Protein AF-A0A4Q1ETW7-F1 (afdb_monomer_lite)

pLDDT: mean 94.28, std 4.7, range [66.56, 98.44]

Foldseek 3Di:
DADPVQVVLVVLLVVLQVVQLVVCCPDPRVVDDGLDDAADLQAQDRVDFPDKDFPDWDDDDFKIKTKMWGWHVVDVVIDIDIKIFIWGQDPVGIHTYWIQYGPSHPDRISSRVSVVSSVVSD

Sequence (122 aa):
MFSQDFKKVLDEAIHASKADIEKVKKSDHPDEKPLIFEGAIFSSLYEGFTSYTIKSVKVQDNTAEALVAFEYNMAEPKVTWMDTVHLTNTEKGWRVDNVTFDTIGNSNDLRSRLTEFVQNTK

Structure (mmCIF, N/CA/C/O backbone):
data_AF-A0A4Q1ETW7-F1
#
_entry.id   AF-A0A4Q1ETW7-F1
#
loop_
_atom_site.group_PDB
_atom_site.id
_atom_site.type_symbol
_atom_site.label_atom_id
_atom_site.label_alt_id
_atom_site.label_comp_id
_atom_site.label_asym_id
_atom_site.label_entity_id
_atom_site.label_seq_id
_atom_site.pdbx_PDB_ins_code
_atom_site.Cartn_x
_atom_site.Cartn_y
_atom_site.Cartn_z
_atom_site.occupancy
_atom_site.B_iso_or_equiv
_atom_site.auth_seq_id
_atom_site.auth_comp_id
_atom_site.auth_asym_id
_atom_site.auth_atom_id
_atom_site.pdbx_PDB_model_num
ATOM 1 N N . MET A 1 1 ? -6.630 -12.751 -0.493 1.00 87.81 1 MET A N 1
ATOM 2 C CA . MET A 1 1 ? -6.091 -11.594 0.248 1.00 87.81 1 MET A CA 1
ATOM 3 C C . MET A 1 1 ? -6.647 -10.281 -0.291 1.00 87.81 1 MET A C 1
ATOM 5 O O . MET A 1 1 ? -7.230 -9.548 0.491 1.00 87.81 1 MET A O 1
ATOM 9 N N . PHE A 1 2 ? -6.557 -10.020 -1.598 1.00 95.81 2 PHE A N 1
ATOM 10 C CA . PHE A 1 2 ? -7.064 -8.794 -2.234 1.00 95.81 2 PHE A CA 1
ATOM 11 C C . PHE A 1 2 ? -8.480 -8.924 -2.805 1.00 95.81 2 PHE A C 1
ATOM 13 O O . PHE A 1 2 ? -8.919 -10.047 -3.083 1.00 95.81 2 PHE A O 1
ATOM 20 N N . SER A 1 3 ? -9.181 -7.796 -2.963 1.00 95.56 3 SER A N 1
ATOM 21 C CA . SER A 1 3 ? -10.430 -7.722 -3.729 1.00 95.56 3 SER A CA 1
ATOM 22 C C . SER A 1 3 ? -10.151 -8.066 -5.195 1.00 95.56 3 SER A C 1
ATOM 24 O O . SER A 1 3 ? -9.005 -8.004 -5.646 1.0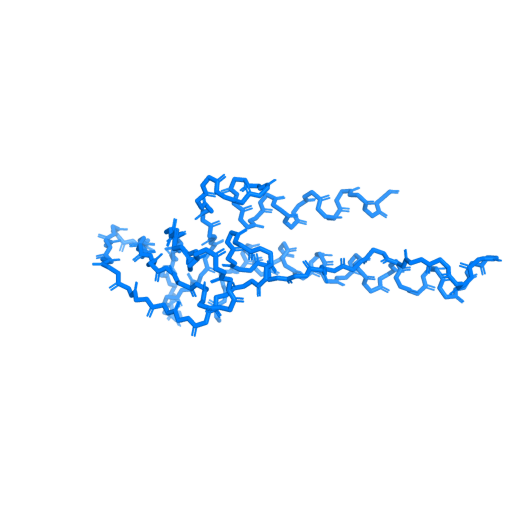0 95.56 3 SER A O 1
ATOM 26 N N . GLN A 1 4 ? -11.172 -8.484 -5.945 1.00 94.81 4 GLN A N 1
ATOM 27 C CA . GLN A 1 4 ? -10.974 -8.870 -7.344 1.00 94.81 4 GLN A CA 1
ATOM 28 C C . GLN A 1 4 ? -10.491 -7.688 -8.191 1.00 94.81 4 GLN A C 1
ATOM 30 O O . GLN A 1 4 ? -9.555 -7.842 -8.977 1.00 94.81 4 GLN A O 1
ATOM 35 N N . ASP A 1 5 ? -11.075 -6.513 -7.974 1.00 92.50 5 ASP A N 1
ATOM 36 C CA . ASP A 1 5 ? -10.719 -5.300 -8.705 1.00 92.50 5 ASP A CA 1
ATOM 37 C C . ASP A 1 5 ? -9.310 -4.829 -8.356 1.00 92.50 5 ASP A C 1
ATOM 39 O O . ASP A 1 5 ? -8.515 -4.545 -9.251 1.00 92.50 5 ASP A O 1
ATOM 43 N N . PHE A 1 6 ? -8.956 -4.821 -7.067 1.00 95.44 6 PHE A N 1
ATOM 44 C CA . PHE A 1 6 ? -7.608 -4.450 -6.653 1.00 95.44 6 PHE A CA 1
ATOM 45 C C . PHE A 1 6 ? -6.563 -5.450 -7.156 1.00 95.44 6 PHE A C 1
ATOM 47 O O . PHE A 1 6 ? -5.504 -5.059 -7.646 1.00 95.44 6 PHE A O 1
ATOM 54 N N . LYS A 1 7 ? -6.881 -6.752 -7.118 1.00 95.94 7 LYS A N 1
ATOM 55 C CA . LYS A 1 7 ? -6.014 -7.796 -7.672 1.00 95.94 7 LYS A CA 1
ATOM 56 C C . LYS A 1 7 ? -5.756 -7.576 -9.162 1.00 95.94 7 LYS A C 1
ATOM 58 O O . LYS A 1 7 ? -4.624 -7.752 -9.591 1.00 95.94 7 LYS A O 1
ATOM 63 N N . LYS A 1 8 ? -6.772 -7.187 -9.937 1.00 96.25 8 LYS A N 1
ATOM 64 C CA . LYS A 1 8 ? -6.616 -6.924 -11.372 1.00 96.25 8 LYS A CA 1
ATOM 65 C C . LYS A 1 8 ? -5.600 -5.806 -11.630 1.00 96.25 8 LYS A C 1
ATOM 67 O O . LYS A 1 8 ? -4.690 -6.009 -12.424 1.00 96.25 8 LYS A O 1
ATOM 72 N N . VAL A 1 9 ? -5.709 -4.681 -10.920 1.00 95.88 9 VAL A N 1
ATOM 73 C CA . VAL A 1 9 ? -4.763 -3.555 -11.049 1.00 95.88 9 VAL A CA 1
ATOM 74 C C . VAL A 1 9 ? -3.346 -3.972 -10.641 1.00 95.88 9 VAL A C 1
ATOM 76 O O . VAL A 1 9 ? -2.379 -3.655 -11.330 1.00 95.88 9 VAL A O 1
ATOM 79 N N . LEU A 1 10 ? -3.211 -4.736 -9.553 1.00 95.94 10 LEU A N 1
ATOM 80 C CA . LEU A 1 10 ? -1.918 -5.260 -9.112 1.00 95.94 10 LEU A CA 1
ATOM 81 C C . LEU A 1 10 ? -1.295 -6.213 -10.145 1.00 95.94 10 LEU A C 1
ATOM 83 O O . LEU A 1 10 ? -0.109 -6.101 -10.446 1.00 95.94 10 LEU A O 1
ATOM 87 N N . ASP A 1 11 ? -2.085 -7.134 -10.701 1.00 96.81 11 ASP A N 1
ATOM 88 C CA . ASP A 1 11 ? -1.624 -8.073 -11.727 1.00 96.81 11 ASP A CA 1
ATOM 89 C C . ASP A 1 11 ? -1.198 -7.332 -13.005 1.00 96.81 11 ASP A C 1
ATOM 91 O O . ASP A 1 11 ? -0.167 -7.664 -13.586 1.00 96.81 11 ASP A O 1
ATOM 95 N N . GLU A 1 12 ? -1.953 -6.314 -13.433 1.00 96.38 12 GLU A N 1
ATOM 96 C CA . GLU A 1 12 ? -1.600 -5.462 -14.576 1.00 96.38 12 GLU A CA 1
ATOM 97 C C . GLU A 1 12 ? -0.257 -4.762 -14.357 1.00 96.38 12 GLU A C 1
ATOM 99 O O . GLU A 1 12 ? 0.604 -4.802 -15.234 1.00 96.38 12 GLU A O 1
ATOM 104 N N . ALA A 1 13 ? -0.037 -4.200 -13.170 1.00 96.19 13 ALA A N 1
ATOM 105 C CA . ALA A 1 13 ? 1.205 -3.522 -12.826 1.00 96.19 13 ALA A CA 1
ATOM 106 C C . ALA A 1 13 ? 2.400 -4.500 -12.753 1.00 96.19 13 ALA A C 1
ATOM 108 O O . ALA A 1 13 ? 3.484 -4.207 -13.260 1.00 96.19 13 ALA A O 1
ATOM 109 N N . ILE A 1 14 ? 2.196 -5.716 -12.231 1.00 95.75 14 ILE A N 1
ATOM 110 C CA . ILE A 1 14 ? 3.203 -6.792 -12.265 1.00 95.75 14 ILE A CA 1
ATOM 111 C C . ILE A 1 14 ? 3.520 -7.216 -13.705 1.00 95.75 14 ILE A C 1
ATOM 113 O O . ILE A 1 14 ? 4.687 -7.420 -14.045 1.00 95.75 14 ILE A O 1
ATOM 117 N N . HIS A 1 15 ? 2.504 -7.388 -14.553 1.00 96.62 15 HIS A N 1
ATOM 118 C CA . HIS A 1 15 ? 2.705 -7.760 -15.953 1.00 96.62 15 HIS A CA 1
ATOM 119 C C . HIS A 1 15 ? 3.432 -6.666 -16.731 1.00 96.62 15 HIS A C 1
ATOM 121 O O . HIS A 1 15 ? 4.344 -6.987 -17.489 1.00 96.62 15 HIS A O 1
ATOM 127 N N . ALA A 1 16 ? 3.082 -5.401 -16.502 1.00 95.94 16 ALA A N 1
ATOM 128 C CA . ALA A 1 16 ? 3.736 -4.250 -17.106 1.00 95.94 16 ALA A CA 1
ATOM 129 C C . ALA A 1 16 ? 5.233 -4.207 -16.753 1.00 95.94 16 ALA A C 1
ATOM 131 O O . ALA A 1 16 ? 6.071 -4.148 -17.649 1.00 95.94 16 ALA A O 1
ATOM 132 N N . SER A 1 17 ? 5.579 -4.379 -15.471 1.00 96.00 17 SER A N 1
ATOM 133 C CA . SER A 1 17 ? 6.981 -4.452 -15.038 1.00 96.00 17 SER A CA 1
ATOM 134 C C . SER A 1 17 ? 7.732 -5.625 -15.681 1.00 96.00 17 SER A C 1
ATOM 136 O O . SER A 1 17 ? 8.831 -5.458 -16.202 1.00 96.00 17 SER A O 1
ATOM 138 N N . LYS A 1 18 ? 7.130 -6.823 -15.719 1.00 95.69 18 LYS A N 1
ATOM 139 C CA . LYS A 1 18 ? 7.743 -7.995 -16.370 1.00 95.69 18 LYS A CA 1
ATOM 140 C C . LYS A 1 18 ? 7.968 -7.783 -17.866 1.00 95.69 18 LYS A C 1
ATOM 142 O O . LYS A 1 18 ? 8.998 -8.204 -18.385 1.00 95.69 18 LYS A O 1
ATOM 147 N N . ALA A 1 19 ? 7.010 -7.166 -18.554 1.00 95.00 19 ALA A N 1
ATOM 148 C CA . ALA A 1 19 ? 7.127 -6.869 -19.974 1.00 95.00 19 ALA A CA 1
ATOM 149 C C . ALA A 1 19 ? 8.253 -5.864 -20.238 1.00 95.00 19 ALA A C 1
ATOM 151 O O . ALA A 1 19 ? 9.038 -6.077 -21.160 1.00 95.00 19 ALA A O 1
ATOM 152 N N . ASP A 1 20 ? 8.375 -4.825 -19.409 1.00 94.00 20 ASP A N 1
ATOM 153 C CA . ASP A 1 20 ? 9.431 -3.823 -19.557 1.00 94.00 20 ASP A CA 1
ATOM 154 C C . ASP A 1 20 ? 10.825 -4.397 -19.255 1.00 94.00 20 ASP A C 1
ATOM 156 O O . ASP A 1 20 ? 11.754 -4.193 -20.033 1.00 94.00 20 ASP A O 1
ATOM 160 N N . ILE A 1 21 ? 10.957 -5.250 -18.231 1.00 94.38 21 ILE A N 1
ATOM 161 C CA . ILE A 1 21 ? 12.191 -6.016 -17.977 1.00 94.38 21 ILE A CA 1
ATOM 162 C C . ILE A 1 21 ? 12.610 -6.819 -19.217 1.00 94.38 21 ILE A C 1
ATOM 164 O O . ILE A 1 21 ? 13.778 -6.806 -19.604 1.00 94.38 21 ILE A O 1
ATOM 168 N N . GLU A 1 22 ? 11.679 -7.538 -19.846 1.00 95.69 22 GLU A N 1
ATOM 169 C CA . GLU A 1 22 ? 11.985 -8.333 -21.040 1.00 95.69 22 GLU A CA 1
ATOM 170 C C . GLU A 1 22 ? 12.259 -7.472 -22.279 1.00 95.69 22 GLU A C 1
ATOM 172 O O . GLU A 1 22 ? 13.053 -7.878 -23.129 1.00 95.69 22 GLU A O 1
ATOM 177 N N . LYS A 1 23 ? 11.635 -6.294 -22.383 1.00 94.06 23 LYS A N 1
ATOM 178 C CA . LYS A 1 23 ? 11.897 -5.306 -23.436 1.00 94.06 23 LYS A CA 1
ATOM 179 C C . LYS A 1 23 ? 13.312 -4.749 -23.313 1.00 94.06 23 LYS A C 1
ATOM 181 O O . LYS A 1 23 ? 14.044 -4.792 -24.295 1.00 94.06 23 LYS A O 1
ATOM 186 N N . VAL A 1 24 ? 13.707 -4.289 -22.125 1.00 94.25 24 VAL A N 1
ATOM 187 C CA . VAL A 1 24 ? 15.046 -3.737 -21.869 1.00 94.25 24 VAL A CA 1
ATOM 188 C C . VAL A 1 24 ? 16.123 -4.789 -22.107 1.00 94.25 24 VAL A C 1
ATOM 190 O O . VAL A 1 24 ? 17.049 -4.546 -22.865 1.00 94.25 24 VAL A O 1
ATOM 193 N N . LYS A 1 25 ? 15.960 -6.018 -21.599 1.00 94.44 25 LYS A N 1
ATOM 194 C CA . LYS A 1 25 ? 16.918 -7.113 -21.863 1.00 94.44 25 LYS A CA 1
ATOM 195 C C . LYS A 1 25 ? 17.158 -7.402 -23.350 1.00 94.44 25 LYS A C 1
ATOM 197 O O . LYS A 1 25 ? 18.184 -7.985 -23.688 1.00 94.44 25 LYS A O 1
ATOM 202 N N . LYS A 1 26 ? 16.187 -7.092 -24.214 1.00 95.69 26 LYS A N 1
ATOM 203 C CA . LYS A 1 26 ? 16.231 -7.334 -25.665 1.00 95.69 26 LYS A CA 1
ATOM 204 C C . LYS A 1 26 ? 16.475 -6.058 -26.477 1.00 95.69 26 LYS A C 1
ATOM 206 O O . LYS A 1 26 ? 16.431 -6.135 -27.703 1.00 95.69 26 LYS A O 1
ATOM 211 N N . SER A 1 27 ? 16.659 -4.911 -25.825 1.00 93.56 27 SER A N 1
ATOM 212 C CA . SER A 1 27 ? 16.928 -3.640 -26.493 1.00 93.56 27 SER A CA 1
ATOM 213 C C . SER A 1 27 ? 18.408 -3.524 -26.871 1.00 93.56 27 SER A C 1
ATOM 215 O O . SER A 1 27 ? 19.237 -4.351 -26.485 1.00 93.56 27 SER A O 1
ATOM 217 N N . ASP A 1 28 ? 18.745 -2.461 -27.600 1.00 92.69 28 ASP A N 1
ATOM 218 C CA . ASP A 1 28 ? 20.135 -2.097 -27.899 1.00 92.69 28 ASP A CA 1
ATOM 219 C C . ASP A 1 28 ? 20.884 -1.537 -26.665 1.00 92.69 28 ASP A C 1
ATOM 221 O O . ASP A 1 28 ? 22.094 -1.317 -26.721 1.00 92.69 28 ASP A O 1
ATOM 225 N N . HIS A 1 29 ? 20.173 -1.348 -25.544 1.00 92.19 29 HIS A N 1
ATOM 226 C CA . HIS A 1 29 ? 20.677 -0.860 -24.258 1.00 92.19 29 HIS A CA 1
ATOM 227 C C . HIS A 1 29 ? 20.218 -1.776 -23.102 1.00 92.19 29 HIS A C 1
ATOM 229 O O . HIS A 1 29 ? 19.407 -1.375 -22.264 1.00 92.19 29 HIS A O 1
ATOM 235 N N . PRO A 1 30 ?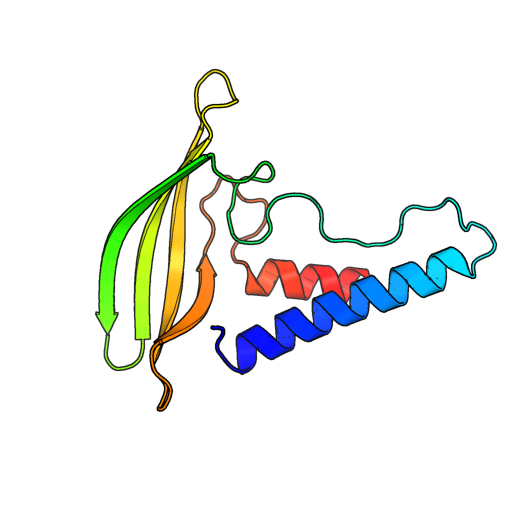 20.690 -3.037 -23.040 1.00 91.19 30 PRO A N 1
ATOM 236 C CA . PRO A 1 30 ? 20.258 -4.009 -22.029 1.00 91.19 30 PRO A CA 1
ATOM 237 C C . PRO A 1 30 ? 20.749 -3.700 -20.605 1.00 91.19 30 PRO A C 1
ATOM 239 O O . PRO A 1 30 ? 20.381 -4.394 -19.657 1.00 91.19 30 PRO A O 1
ATOM 242 N N . ASP A 1 31 ? 21.602 -2.690 -20.465 1.00 92.19 31 ASP A N 1
ATOM 243 C CA . ASP A 1 31 ? 22.096 -2.114 -19.220 1.00 92.19 31 ASP A CA 1
ATOM 244 C C . ASP A 1 31 ? 21.219 -0.971 -18.687 1.00 92.19 31 ASP A C 1
ATOM 246 O O . ASP A 1 31 ? 21.402 -0.549 -17.541 1.00 92.19 31 ASP A O 1
ATOM 250 N N . GLU A 1 32 ? 20.246 -0.490 -19.471 1.00 91.75 32 GLU A N 1
ATOM 251 C CA . GLU A 1 32 ? 19.241 0.440 -18.968 1.00 91.75 32 GLU A CA 1
ATOM 252 C C . GLU A 1 32 ? 18.442 -0.182 -17.820 1.00 91.75 32 GLU A C 1
ATOM 254 O O . GLU A 1 32 ? 18.256 -1.396 -17.702 1.00 91.75 32 GLU A O 1
ATOM 259 N N . LYS A 1 33 ? 17.954 0.678 -16.929 1.00 91.31 33 LYS A N 1
ATOM 260 C CA . LYS A 1 33 ? 17.142 0.246 -15.800 1.00 91.31 33 LYS A CA 1
ATOM 261 C C . LYS A 1 33 ? 15.696 0.035 -16.269 1.00 91.31 33 LYS A C 1
ATOM 263 O O . LYS A 1 33 ? 15.065 1.019 -16.656 1.00 91.31 33 LYS A O 1
ATOM 268 N N . PRO A 1 34 ? 15.138 -1.187 -16.188 1.00 92.75 34 PRO A N 1
ATOM 269 C CA . PRO A 1 34 ? 13.730 -1.402 -16.495 1.00 92.75 34 PRO A CA 1
ATOM 270 C C . PRO A 1 34 ? 12.824 -0.784 -15.432 1.00 92.75 34 PRO A C 1
ATOM 272 O O . PRO A 1 34 ? 13.215 -0.615 -14.271 1.00 92.75 34 PRO A O 1
ATOM 275 N N . LEU A 1 35 ? 11.579 -0.510 -15.813 1.00 91.88 35 LEU A N 1
ATOM 276 C CA . LEU A 1 35 ? 10.552 -0.042 -14.900 1.00 91.88 35 LEU A CA 1
ATOM 277 C C . LEU A 1 35 ? 10.157 -1.170 -13.932 1.00 91.88 35 LEU A C 1
ATOM 279 O O . LEU A 1 35 ? 9.474 -2.143 -14.274 1.00 91.88 35 LEU A O 1
ATOM 283 N N . ILE A 1 36 ? 10.591 -1.031 -12.685 1.00 92.88 36 ILE A N 1
ATOM 284 C CA . ILE A 1 36 ? 10.306 -1.954 -11.587 1.00 92.88 36 ILE A CA 1
ATOM 285 C C . ILE A 1 36 ? 9.740 -1.190 -10.398 1.00 92.88 36 ILE A C 1
ATOM 287 O O . ILE A 1 36 ? 9.953 0.013 -10.262 1.00 92.88 36 ILE A O 1
ATOM 291 N N . PHE A 1 37 ? 9.013 -1.886 -9.529 1.00 90.50 37 PHE A N 1
ATOM 292 C CA . PHE A 1 37 ? 8.620 -1.294 -8.258 1.00 90.50 37 PHE A CA 1
ATOM 293 C C . PHE A 1 37 ? 9.836 -1.152 -7.356 1.00 90.50 37 PHE A C 1
ATOM 295 O O . PHE A 1 37 ? 10.558 -2.123 -7.123 1.00 90.50 37 PHE A O 1
ATOM 302 N N . GLU A 1 38 ? 10.018 0.044 -6.817 1.00 89.06 38 GLU A N 1
ATOM 303 C CA . GLU A 1 38 ? 11.097 0.347 -5.890 1.00 89.06 38 GLU A CA 1
ATOM 304 C C . GLU A 1 38 ? 10.531 0.807 -4.552 1.00 89.06 38 GLU A C 1
ATOM 306 O O . GLU A 1 38 ? 9.504 1.488 -4.498 1.00 89.06 38 GLU A O 1
ATOM 311 N N . GLY A 1 39 ? 11.209 0.416 -3.475 1.00 91.44 39 GLY A N 1
ATOM 312 C CA . GLY A 1 39 ? 10.755 0.675 -2.114 1.00 91.44 39 GLY A CA 1
ATOM 313 C C . GLY A 1 39 ? 9.502 -0.114 -1.721 1.00 91.44 39 GLY A C 1
ATOM 314 O O . GLY A 1 39 ? 9.055 -1.048 -2.396 1.00 91.44 39 GLY A O 1
ATOM 315 N N . ALA A 1 40 ? 8.940 0.249 -0.573 1.00 92.94 40 ALA A N 1
ATOM 316 C CA . ALA A 1 40 ? 7.704 -0.314 -0.066 1.00 92.94 40 ALA A CA 1
ATOM 317 C C . ALA A 1 40 ? 6.496 0.230 -0.841 1.00 92.94 40 ALA A C 1
ATOM 319 O O . ALA A 1 40 ? 6.291 1.434 -0.979 1.00 92.94 40 ALA A O 1
ATOM 320 N N . ILE A 1 41 ? 5.656 -0.685 -1.326 1.00 92.31 41 ILE A N 1
ATOM 321 C CA . ILE A 1 41 ? 4.502 -0.323 -2.158 1.00 92.31 41 ILE A CA 1
ATOM 322 C C . ILE A 1 41 ? 3.252 -0.089 -1.300 1.00 92.31 41 ILE A C 1
ATOM 324 O O . ILE A 1 41 ? 2.469 0.806 -1.597 1.00 92.31 41 ILE A O 1
ATOM 328 N N . PHE A 1 42 ? 3.074 -0.877 -0.234 1.00 93.56 42 PHE A N 1
ATOM 329 C CA . PHE A 1 42 ? 1.850 -0.929 0.582 1.00 93.56 42 PHE A CA 1
ATOM 330 C C . PHE A 1 42 ? 1.827 0.039 1.774 1.00 93.56 42 PHE A C 1
ATOM 332 O O . PHE A 1 42 ? 0.868 0.024 2.541 1.00 93.56 42 PHE A O 1
ATOM 339 N N . SER A 1 43 ? 2.859 0.862 1.934 1.00 93.56 43 SER A N 1
ATOM 340 C CA . SER A 1 43 ? 2.921 1.932 2.929 1.00 93.56 43 SER A CA 1
ATOM 341 C C . SER A 1 43 ? 3.356 3.229 2.263 1.00 93.56 43 SER A C 1
ATOM 343 O O . SER A 1 43 ? 3.987 3.210 1.201 1.00 93.56 43 SER A O 1
ATOM 345 N N . SER A 1 44 ? 3.031 4.356 2.885 1.00 93.62 44 SER A N 1
ATOM 346 C CA . SER A 1 44 ? 3.383 5.669 2.341 1.00 93.62 44 SER A CA 1
ATOM 347 C C . SER A 1 44 ? 4.893 5.937 2.328 1.00 93.62 44 SER A C 1
ATOM 349 O O . SER A 1 44 ? 5.383 6.499 1.346 1.00 93.62 44 SER A O 1
ATOM 351 N N . LEU A 1 45 ? 5.644 5.470 3.337 1.00 94.81 45 LEU A N 1
ATOM 352 C CA . LEU A 1 45 ? 7.105 5.619 3.389 1.00 94.81 45 LEU A CA 1
ATOM 353 C C . LEU A 1 45 ? 7.828 4.663 2.421 1.00 94.81 45 LEU A C 1
ATOM 355 O O . LEU A 1 45 ? 7.574 3.457 2.440 1.00 94.81 45 LEU A O 1
ATOM 359 N N . TYR A 1 46 ? 8.763 5.197 1.625 1.00 93.25 46 TYR A N 1
ATOM 360 C CA . TYR A 1 46 ? 9.531 4.461 0.608 1.00 93.25 46 TYR A CA 1
ATOM 361 C C . TYR A 1 46 ? 10.398 3.345 1.207 1.00 93.25 46 TYR A C 1
ATOM 363 O O . TYR A 1 46 ? 10.456 2.243 0.669 1.00 93.25 46 TYR A O 1
ATOM 371 N N . GLU A 1 47 ? 11.025 3.593 2.353 1.00 94.94 47 GLU A N 1
ATOM 372 C CA . GLU A 1 47 ? 11.838 2.617 3.084 1.00 94.94 47 GLU A CA 1
ATOM 373 C C . GLU A 1 47 ? 10.992 1.491 3.707 1.00 94.94 47 GLU A C 1
ATOM 375 O O . GLU A 1 47 ? 11.523 0.450 4.098 1.00 94.94 47 GLU A O 1
ATOM 380 N N . GLY A 1 48 ? 9.671 1.677 3.784 1.00 95.12 48 GLY A N 1
ATOM 381 C CA . GLY A 1 48 ? 8.757 0.801 4.507 1.00 95.12 48 GLY A CA 1
ATOM 382 C C . GLY A 1 48 ? 8.733 1.084 6.005 1.00 95.12 48 GLY A C 1
ATOM 383 O O . GLY A 1 48 ? 9.189 2.120 6.472 1.00 95.12 48 GLY A O 1
ATOM 384 N N . PHE A 1 49 ? 8.168 0.159 6.777 1.00 96.56 49 PHE A N 1
ATOM 385 C CA . PHE A 1 49 ? 8.022 0.283 8.227 1.00 96.56 49 PHE A CA 1
ATOM 386 C C . PHE A 1 49 ? 8.787 -0.819 8.961 1.00 96.56 49 PHE A C 1
ATOM 388 O O . PHE A 1 49 ? 8.942 -1.935 8.471 1.00 96.56 49 PHE A O 1
ATOM 395 N N . THR A 1 50 ? 9.223 -0.514 10.179 1.00 97.75 50 THR A N 1
ATOM 396 C CA . THR A 1 50 ? 9.835 -1.468 11.113 1.00 97.75 50 THR A CA 1
ATOM 397 C C . THR A 1 50 ? 8.822 -2.026 12.107 1.00 97.75 50 THR A C 1
ATOM 399 O O . THR A 1 50 ? 8.993 -3.133 12.611 1.00 97.75 50 THR A O 1
ATOM 402 N N . SER A 1 51 ? 7.751 -1.282 12.396 1.00 97.88 51 SER A N 1
ATOM 403 C CA . SER A 1 51 ? 6.638 -1.767 13.215 1.00 97.88 51 SER A CA 1
ATOM 404 C C . SER A 1 51 ? 5.315 -1.115 12.812 1.00 97.88 51 SER A C 1
ATOM 406 O O . SER A 1 51 ? 5.288 -0.106 12.103 1.00 97.88 51 SER A O 1
ATOM 408 N N . TYR A 1 52 ? 4.206 -1.724 13.236 1.00 98.06 52 TYR A N 1
ATOM 409 C CA . TYR A 1 52 ? 2.866 -1.196 13.005 1.00 98.06 52 TYR A CA 1
ATOM 410 C C . TYR A 1 52 ? 1.933 -1.489 14.182 1.00 98.06 52 TYR A C 1
ATOM 412 O O . TYR A 1 52 ? 2.157 -2.400 14.979 1.00 98.06 52 TYR A O 1
ATOM 420 N N . THR A 1 53 ? 0.857 -0.717 14.297 1.00 98.44 53 THR A N 1
ATOM 421 C CA . THR A 1 53 ? -0.229 -0.940 15.256 1.00 98.44 53 THR A CA 1
ATOM 422 C C . THR A 1 53 ? -1.556 -0.545 14.626 1.00 98.44 53 THR A C 1
ATOM 424 O O . THR A 1 53 ? -1.720 0.575 14.147 1.00 98.44 53 THR A O 1
ATOM 427 N N . ILE A 1 54 ? -2.540 -1.443 14.674 1.00 98.25 54 ILE A N 1
ATOM 428 C CA . ILE A 1 54 ? -3.913 -1.128 14.266 1.00 98.25 54 ILE A CA 1
ATOM 429 C C . ILE A 1 54 ? -4.536 -0.246 15.351 1.00 98.25 54 ILE A C 1
ATOM 431 O O . ILE A 1 54 ? -4.666 -0.661 16.502 1.00 98.25 54 ILE A O 1
ATOM 435 N N . LYS A 1 55 ? -4.898 0.987 14.999 1.00 98.38 55 LYS A N 1
ATOM 436 C CA . LYS A 1 55 ? -5.434 1.979 15.942 1.00 98.38 55 LYS A CA 1
ATOM 437 C C . LYS A 1 55 ? -6.942 1.904 16.069 1.00 98.38 55 LYS A C 1
ATOM 439 O O . LYS A 1 55 ? -7.470 2.086 17.160 1.00 98.38 55 LYS A O 1
ATOM 444 N N . SER A 1 56 ? -7.631 1.655 14.963 1.00 98.12 56 SER A N 1
ATOM 445 C CA . SER A 1 56 ? -9.070 1.408 14.957 1.00 98.12 56 SER A CA 1
ATOM 446 C C . SER A 1 56 ? -9.473 0.644 13.705 1.00 98.12 56 SER A C 1
ATOM 448 O O . SER A 1 56 ? -8.769 0.687 12.697 1.00 98.12 56 SER A O 1
ATOM 450 N N . VAL A 1 57 ? -10.613 -0.039 13.788 1.00 98.31 57 VAL A N 1
ATOM 451 C CA . VAL A 1 57 ? -11.295 -0.644 12.644 1.00 98.31 57 VAL A CA 1
ATOM 452 C C . VAL A 1 57 ? -12.743 -0.181 12.689 1.00 98.31 57 VAL A C 1
ATOM 454 O O . VAL A 1 57 ? -13.429 -0.399 13.68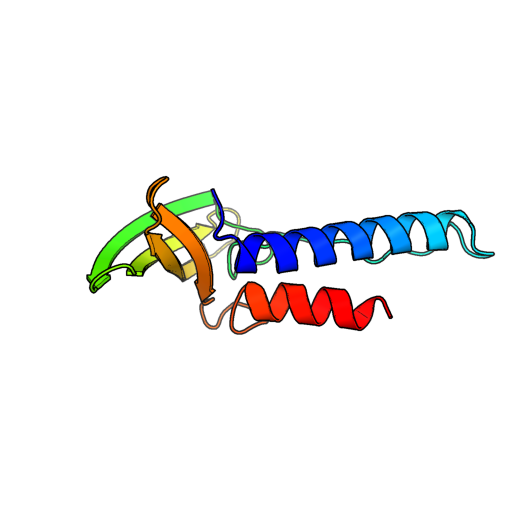8 1.00 98.31 57 VAL A O 1
ATOM 457 N N . LYS A 1 58 ? -13.199 0.479 11.628 1.00 98.19 58 LYS A N 1
ATOM 458 C CA . LYS A 1 58 ? -14.588 0.911 11.462 1.00 98.19 58 LYS A CA 1
ATOM 459 C C . LYS A 1 58 ? -15.227 0.055 10.384 1.00 98.19 58 LYS A C 1
ATOM 461 O O . LYS A 1 58 ? -14.776 0.092 9.249 1.00 98.19 58 LYS A O 1
ATOM 466 N N . VAL A 1 59 ? -16.252 -0.710 10.739 1.00 98.06 59 VAL A N 1
ATO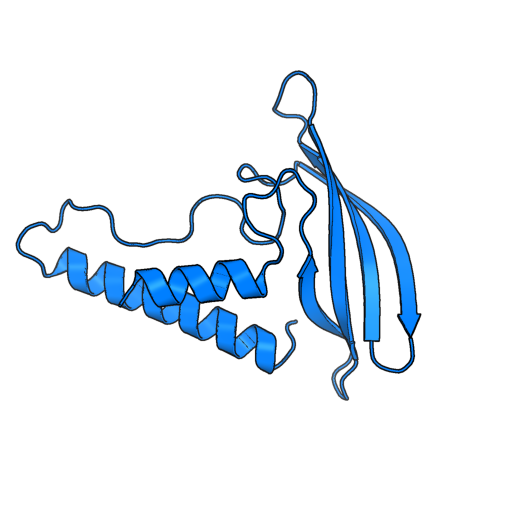M 467 C CA . VAL A 1 59 ? -17.011 -1.542 9.796 1.00 98.06 59 VAL A CA 1
ATOM 468 C C . VAL A 1 59 ? -18.295 -0.808 9.420 1.00 98.06 59 VAL A C 1
ATOM 470 O O . VAL A 1 59 ? -19.001 -0.331 10.308 1.00 98.06 59 VAL A O 1
ATOM 473 N N . GLN A 1 60 ? -18.586 -0.711 8.124 1.00 95.56 60 GLN A N 1
ATOM 474 C CA . GLN A 1 60 ? -19.822 -0.150 7.579 1.00 95.56 60 GLN A CA 1
ATOM 475 C C . GLN A 1 60 ? -20.362 -1.117 6.525 1.00 95.56 60 GLN A C 1
ATOM 477 O O . GLN A 1 60 ? -19.762 -1.298 5.470 1.00 95.56 60 GLN A O 1
ATOM 482 N N . ASP A 1 61 ? -21.476 -1.778 6.834 1.00 94.62 61 ASP A N 1
ATOM 483 C CA . ASP A 1 61 ? -22.079 -2.816 5.996 1.00 94.62 61 ASP A CA 1
ATOM 484 C C . ASP A 1 61 ? -21.070 -3.897 5.567 1.00 94.62 61 ASP A C 1
ATOM 486 O O . ASP A 1 61 ? -20.661 -4.748 6.359 1.00 94.62 61 ASP A O 1
ATOM 490 N N . ASN A 1 62 ? -20.670 -3.859 4.296 1.00 96.19 62 ASN A N 1
ATOM 491 C CA . ASN A 1 62 ? -19.779 -4.818 3.665 1.00 96.19 62 ASN A CA 1
ATOM 492 C C . ASN A 1 62 ? -18.372 -4.242 3.424 1.00 96.19 62 ASN A C 1
ATOM 494 O O . ASN A 1 62 ? -17.576 -4.845 2.707 1.00 96.19 62 ASN A O 1
ATOM 498 N N . THR A 1 63 ? -18.052 -3.081 3.996 1.00 97.94 63 THR A N 1
ATOM 499 C CA . THR A 1 63 ? -16.731 -2.450 3.931 1.00 97.94 63 THR A CA 1
ATOM 500 C C . THR A 1 63 ? -16.180 -2.181 5.329 1.00 97.94 63 THR A C 1
ATOM 502 O O . THR A 1 63 ? -16.902 -2.178 6.330 1.00 97.94 63 THR A O 1
ATOM 505 N N . ALA A 1 64 ? -14.865 -2.009 5.419 1.00 98.19 64 ALA A N 1
ATOM 506 C CA . ALA A 1 64 ? -14.218 -1.585 6.645 1.00 98.19 64 ALA A CA 1
ATOM 507 C C . ALA A 1 64 ? -12.999 -0.714 6.356 1.00 98.19 64 ALA A C 1
ATOM 509 O O . ALA A 1 64 ? -12.306 -0.907 5.362 1.00 98.19 64 ALA A O 1
ATOM 510 N N . GLU A 1 65 ? -12.712 0.200 7.271 1.00 98.44 65 GLU A N 1
ATOM 511 C CA . GLU A 1 65 ? -11.511 1.026 7.265 1.00 98.44 65 GLU A CA 1
ATOM 512 C C . GLU A 1 65 ? -10.690 0.705 8.509 1.00 98.44 65 GLU A C 1
ATOM 514 O O . GLU A 1 65 ? -11.173 0.842 9.639 1.00 98.44 65 GLU A O 1
ATOM 519 N N . ALA A 1 66 ? -9.448 0.267 8.312 1.00 98.31 66 ALA A N 1
ATOM 520 C CA . ALA A 1 66 ? -8.493 0.047 9.386 1.00 98.31 66 ALA A CA 1
ATOM 521 C C . ALA A 1 66 ? -7.429 1.148 9.362 1.00 98.31 66 ALA A C 1
ATOM 523 O O . ALA A 1 66 ? -6.634 1.234 8.427 1.00 98.31 66 ALA A O 1
ATOM 524 N N . LEU A 1 67 ? -7.399 1.972 10.409 1.00 98.38 67 LEU A N 1
ATOM 525 C CA . LEU A 1 67 ? -6.366 2.988 10.588 1.00 98.38 67 LEU A CA 1
ATOM 526 C C . LEU A 1 67 ? -5.128 2.332 11.203 1.00 98.38 67 LEU A C 1
ATOM 528 O O . LEU A 1 67 ? -5.194 1.825 12.330 1.00 98.38 67 LEU A O 1
ATOM 532 N N . VAL A 1 68 ? -4.007 2.350 10.486 1.00 98.44 68 VAL A N 1
ATOM 533 C CA . VAL A 1 68 ? -2.764 1.687 10.892 1.00 98.44 68 VAL A CA 1
ATOM 534 C C . VAL A 1 68 ? -1.698 2.739 11.155 1.00 98.44 68 VAL A C 1
ATOM 536 O O . VAL A 1 68 ? -1.341 3.501 10.266 1.00 98.44 68 VAL A O 1
ATOM 539 N N . ALA A 1 69 ? -1.192 2.779 12.385 1.00 98.19 69 ALA A N 1
ATOM 540 C CA . ALA A 1 69 ? -0.018 3.570 12.723 1.00 98.19 69 ALA A CA 1
ATOM 541 C C . ALA A 1 69 ? 1.238 2.768 12.393 1.00 98.19 69 ALA A 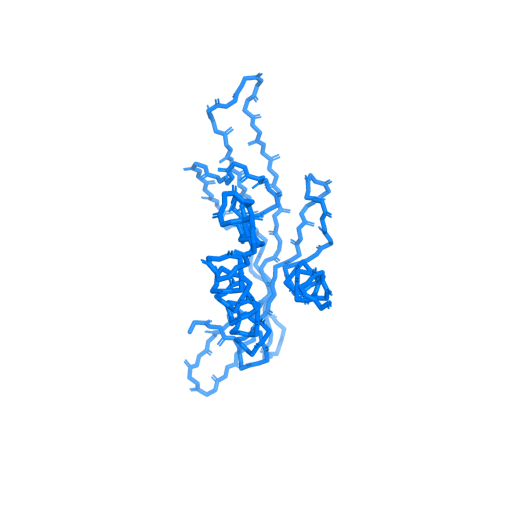C 1
ATOM 543 O O . ALA A 1 69 ? 1.359 1.621 12.828 1.00 98.19 69 ALA A O 1
ATOM 544 N N . PHE A 1 70 ? 2.167 3.383 11.678 1.00 97.94 70 PHE A N 1
ATOM 545 C CA . PHE A 1 70 ? 3.455 2.811 11.322 1.00 97.94 70 PHE A CA 1
ATOM 546 C C . PHE A 1 70 ? 4.597 3.563 11.999 1.00 97.94 70 PHE A C 1
ATOM 548 O O . PHE A 1 70 ? 4.479 4.740 12.348 1.00 97.94 70 PHE A O 1
ATOM 555 N N . GLU A 1 71 ? 5.717 2.867 12.162 1.00 97.38 71 GLU A N 1
ATOM 556 C CA . GLU A 1 71 ? 6.983 3.437 12.608 1.00 97.38 71 GLU A CA 1
ATOM 557 C C . GLU A 1 71 ? 8.128 2.895 11.752 1.00 97.38 71 GLU A C 1
ATOM 559 O O . GLU A 1 71 ? 8.156 1.706 11.425 1.00 97.38 71 GLU A O 1
ATOM 564 N N . TYR A 1 72 ? 9.099 3.757 11.460 1.00 97.44 72 TYR A N 1
ATOM 565 C CA . TYR A 1 72 ? 10.400 3.418 10.900 1.00 97.44 72 TYR A CA 1
ATOM 566 C C . TYR A 1 72 ? 11.504 3.942 11.824 1.00 97.44 72 TYR A C 1
ATOM 568 O O . TYR A 1 72 ? 11.763 5.147 11.895 1.00 97.44 72 TYR A O 1
ATOM 576 N N . ASN A 1 73 ? 12.132 3.030 12.568 1.00 96.94 73 ASN A N 1
ATOM 577 C CA . ASN A 1 73 ? 13.108 3.358 13.612 1.00 96.94 73 ASN A CA 1
ATOM 578 C C . ASN A 1 73 ? 14.574 3.342 13.147 1.00 96.94 73 ASN A C 1
ATOM 580 O O . ASN A 1 73 ? 15.463 3.570 13.961 1.00 96.94 73 ASN A O 1
ATOM 584 N N . MET A 1 74 ? 14.829 3.087 11.860 1.00 95.81 74 MET A N 1
ATOM 585 C CA . MET A 1 74 ? 16.180 3.120 11.280 1.00 95.81 74 MET A CA 1
ATOM 586 C C . MET A 1 74 ? 16.590 4.524 10.796 1.00 95.81 74 MET A C 1
ATOM 588 O O . MET A 1 74 ? 17.686 4.692 10.268 1.00 95.81 74 MET A O 1
ATOM 592 N N . ALA A 1 75 ? 15.725 5.529 10.970 1.00 93.19 75 ALA A N 1
ATOM 593 C CA . ALA A 1 75 ? 16.025 6.943 10.749 1.00 93.19 75 ALA A CA 1
ATOM 594 C C . ALA A 1 75 ? 16.170 7.692 12.086 1.00 93.19 75 ALA A C 1
ATOM 596 O O . ALA A 1 75 ? 15.556 7.314 13.086 1.00 93.19 75 ALA A O 1
ATOM 597 N N . GLU A 1 76 ? 16.933 8.788 12.083 1.00 92.69 76 GLU A N 1
ATOM 598 C CA . GLU A 1 76 ? 17.065 9.702 13.222 1.00 92.69 76 GLU A CA 1
ATOM 599 C C . GLU A 1 76 ? 16.627 11.127 12.826 1.00 92.69 76 GLU A C 1
ATOM 601 O O . GLU A 1 76 ? 17.281 11.748 11.985 1.00 92.69 76 GLU A O 1
ATOM 606 N N . PRO A 1 77 ? 15.542 11.674 13.416 1.00 92.88 77 PRO A N 1
ATOM 607 C CA . PRO A 1 77 ? 14.611 11.020 14.342 1.00 92.88 77 PRO A CA 1
ATOM 608 C C . PRO A 1 77 ? 13.775 9.923 13.658 1.00 92.88 77 PRO A C 1
ATOM 610 O O . PRO A 1 77 ? 13.630 9.910 12.436 1.00 92.88 77 PRO A O 1
ATOM 613 N N . LYS A 1 78 ? 13.183 9.021 14.457 1.00 95.75 78 LYS A N 1
ATOM 614 C CA . LYS A 1 78 ? 12.276 7.990 13.931 1.00 95.75 78 LYS A CA 1
ATOM 615 C C . LYS A 1 78 ? 11.098 8.619 13.187 1.00 95.75 78 LYS A C 1
ATOM 617 O O . LYS A 1 78 ? 10.560 9.640 13.622 1.00 95.75 78 LYS A O 1
ATOM 622 N N . VAL A 1 79 ? 10.657 7.968 12.116 1.00 96.88 79 VAL A N 1
ATOM 623 C CA . VAL A 1 79 ? 9.505 8.414 11.323 1.00 96.88 79 VAL A CA 1
ATOM 624 C C . VAL A 1 79 ? 8.270 7.642 11.767 1.00 96.88 79 VAL A C 1
ATOM 626 O O . VAL A 1 79 ? 8.320 6.426 11.938 1.00 96.88 79 VAL A O 1
ATOM 629 N N . THR A 1 80 ? 7.156 8.339 11.959 1.00 96.62 80 THR A N 1
ATOM 630 C CA . THR A 1 80 ? 5.857 7.740 12.293 1.00 96.62 80 THR A CA 1
ATOM 631 C C . THR A 1 80 ? 4.778 8.367 11.428 1.00 96.62 80 THR A C 1
ATOM 633 O O . THR A 1 80 ? 4.790 9.584 11.254 1.00 96.62 80 THR A O 1
ATOM 636 N N . TRP A 1 81 ? 3.846 7.563 10.927 1.00 97.31 81 TRP A N 1
ATOM 637 C CA . TRP A 1 81 ? 2.761 8.018 10.051 1.00 97.31 81 TRP A CA 1
ATOM 638 C C . TRP A 1 81 ? 1.543 7.102 10.170 1.00 97.31 81 TRP A C 1
ATOM 640 O O . TRP A 1 81 ? 1.602 6.070 10.853 1.00 97.31 81 TRP A O 1
ATOM 650 N N . MET A 1 82 ? 0.432 7.469 9.529 1.00 97.56 82 MET A N 1
ATOM 651 C CA . MET A 1 82 ? -0.780 6.652 9.517 1.00 97.56 82 MET A CA 1
ATOM 652 C C . MET A 1 82 ? -1.329 6.456 8.109 1.00 97.56 82 MET A C 1
ATOM 654 O O . MET A 1 82 ? -1.764 7.411 7.477 1.00 97.56 82 MET A O 1
ATOM 658 N N . ASP A 1 83 ? -1.425 5.204 7.669 1.00 97.94 83 ASP A N 1
ATOM 659 C CA . ASP A 1 83 ? -2.159 4.871 6.445 1.00 97.94 83 ASP A CA 1
ATOM 660 C C . ASP A 1 83 ? -3.515 4.238 6.806 1.00 97.94 83 ASP A C 1
ATOM 662 O O . ASP A 1 83 ? -3.704 3.664 7.887 1.00 97.94 83 ASP A O 1
ATOM 666 N N . THR A 1 84 ? -4.481 4.333 5.892 1.00 98.19 84 THR A N 1
ATOM 667 C CA . THR A 1 84 ? -5.808 3.719 6.050 1.00 98.19 84 THR A CA 1
ATOM 668 C C . THR A 1 84 ? -5.958 2.557 5.083 1.00 98.19 84 THR A C 1
ATOM 670 O O . THR A 1 84 ? -5.936 2.743 3.868 1.00 98.19 84 THR A O 1
ATOM 673 N N . VAL A 1 85 ? -6.132 1.349 5.617 1.00 98.12 85 VAL A N 1
ATOM 674 C CA . VAL A 1 85 ? -6.395 0.145 4.824 1.00 98.12 85 VAL A CA 1
ATOM 675 C C . VAL A 1 85 ? -7.896 0.010 4.616 1.00 98.12 85 VAL A C 1
ATOM 677 O O . VAL A 1 85 ? -8.655 -0.125 5.576 1.00 98.12 85 VAL A O 1
ATOM 680 N N . HIS A 1 86 ? -8.306 -0.002 3.354 1.00 98.12 86 HIS A N 1
ATOM 681 C CA . HIS A 1 86 ? -9.690 -0.197 2.940 1.00 98.12 86 HIS A CA 1
ATOM 682 C C . HIS A 1 86 ? -9.940 -1.673 2.679 1.00 98.12 86 HIS A C 1
ATOM 684 O O . HIS A 1 86 ? -9.209 -2.314 1.916 1.00 98.12 86 HIS A O 1
ATOM 690 N N . LEU A 1 87 ? -10.973 -2.224 3.308 1.00 98.25 87 LEU A N 1
ATOM 691 C CA . LEU A 1 87 ? -11.374 -3.612 3.158 1.00 98.25 87 LEU A CA 1
ATOM 692 C C . LEU A 1 87 ? -12.791 -3.720 2.601 1.00 98.25 87 LEU A C 1
ATOM 694 O O . LEU A 1 87 ? -13.679 -2.944 2.946 1.00 98.25 87 LEU A O 1
ATOM 698 N N . THR A 1 88 ? -13.012 -4.757 1.803 1.00 97.81 88 THR A N 1
ATOM 699 C CA . THR A 1 88 ? -14.336 -5.198 1.363 1.00 97.81 88 THR A CA 1
ATOM 700 C C . THR A 1 88 ? -14.569 -6.632 1.815 1.00 97.81 88 THR A C 1
ATOM 702 O O . THR A 1 88 ? -13.666 -7.475 1.751 1.00 97.81 88 THR A O 1
ATOM 705 N N . ASN A 1 89 ? -15.757 -6.918 2.326 1.00 96.94 89 ASN A N 1
ATOM 706 C CA . ASN A 1 89 ? -16.152 -8.257 2.712 1.00 96.94 89 ASN A CA 1
ATOM 707 C C . ASN A 1 89 ? -16.777 -8.980 1.513 1.00 96.94 89 ASN A C 1
ATOM 709 O O . ASN A 1 89 ? -17.456 -8.412 0.664 1.00 96.94 89 ASN A O 1
ATOM 713 N N . THR A 1 90 ? -16.462 -10.260 1.389 1.00 93.12 90 THR A N 1
ATOM 714 C CA . THR A 1 90 ? -16.898 -11.107 0.277 1.00 93.12 90 THR A CA 1
ATOM 715 C C . THR A 1 90 ? -17.421 -12.412 0.853 1.00 93.12 90 THR A C 1
ATOM 717 O O . THR A 1 90 ? -17.175 -12.713 2.019 1.00 93.12 90 THR A O 1
ATOM 720 N N . GLU A 1 91 ? -18.042 -13.262 0.038 1.00 92.31 91 GLU A N 1
ATOM 721 C CA . GLU A 1 91 ? -18.413 -14.623 0.467 1.00 92.31 91 GLU A CA 1
ATOM 722 C C . GLU A 1 91 ? -17.216 -15.423 1.015 1.00 92.31 91 GLU A C 1
ATOM 724 O O . GLU A 1 91 ? -17.372 -16.340 1.815 1.00 92.31 91 GLU A O 1
ATOM 729 N N . LYS A 1 92 ? -15.993 -15.057 0.610 1.00 91.12 92 LYS A N 1
ATOM 730 C CA . LYS A 1 92 ? -14.743 -15.687 1.051 1.00 91.12 92 LYS A CA 1
ATOM 731 C C . LYS A 1 92 ? -14.069 -14.919 2.205 1.00 91.12 92 LYS A C 1
ATOM 733 O O . LYS A 1 92 ? -12.891 -15.165 2.490 1.00 91.12 92 LYS A O 1
ATOM 738 N N . GLY A 1 93 ? -14.771 -13.973 2.831 1.00 95.19 93 GLY A N 1
ATOM 739 C CA . GLY A 1 93 ? -14.312 -13.102 3.917 1.00 95.19 93 GLY A CA 1
ATOM 740 C C . GLY A 1 93 ? -13.696 -11.778 3.454 1.00 95.19 93 GLY A C 1
ATOM 741 O O . GLY A 1 93 ? -13.657 -11.473 2.259 1.00 95.19 93 GLY A O 1
ATOM 742 N N . TRP A 1 94 ? -13.167 -11.015 4.414 1.00 97.00 94 TRP A N 1
ATOM 743 C CA . TRP A 1 94 ? -12.544 -9.705 4.204 1.00 97.00 94 TRP A CA 1
ATOM 744 C C . TRP A 1 94 ? -11.350 -9.745 3.248 1.00 97.00 94 TRP A C 1
ATOM 746 O O . TRP A 1 94 ? -10.541 -10.681 3.251 1.00 97.00 94 TRP A O 1
ATOM 756 N N . ARG A 1 95 ? -11.244 -8.719 2.410 1.00 97.62 95 ARG A N 1
ATOM 757 C CA . ARG A 1 95 ? -10.198 -8.541 1.407 1.00 97.62 95 ARG A CA 1
ATOM 758 C C . ARG A 1 95 ? -9.721 -7.099 1.399 1.00 97.62 95 ARG A C 1
ATOM 760 O O . ARG A 1 95 ? -10.544 -6.201 1.502 1.00 97.62 95 ARG A O 1
ATOM 767 N N . VAL A 1 96 ? -8.418 -6.889 1.231 1.00 97.12 96 VAL A N 1
ATOM 768 C CA . VAL A 1 96 ? -7.856 -5.544 1.035 1.00 97.12 96 VAL A CA 1
ATOM 769 C C . VAL A 1 96 ? -8.243 -5.046 -0.355 1.00 97.12 96 VAL A C 1
ATOM 771 O O . VAL A 1 96 ? -8.019 -5.750 -1.342 1.00 97.12 96 VAL A O 1
ATOM 774 N N . ASP A 1 97 ? -8.826 -3.856 -0.416 1.00 97.12 97 ASP A N 1
ATOM 775 C CA . ASP A 1 97 ? -9.280 -3.212 -1.650 1.00 97.12 97 ASP A CA 1
ATOM 776 C C . ASP A 1 97 ? -8.437 -1.990 -2.039 1.00 97.12 97 ASP A C 1
ATOM 778 O O . ASP A 1 97 ? -8.226 -1.735 -3.227 1.00 97.12 97 ASP A O 1
ATOM 782 N N . ASN A 1 98 ? -7.936 -1.246 -1.051 1.00 97.69 98 ASN A N 1
ATOM 783 C CA . ASN A 1 98 ? -7.024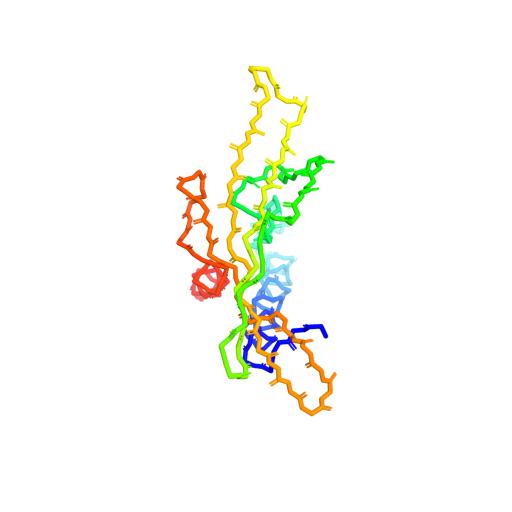 -0.128 -1.273 1.00 97.69 98 ASN A CA 1
ATOM 784 C C . ASN A 1 98 ? -6.242 0.213 0.006 1.00 97.69 98 ASN A C 1
ATOM 786 O O . ASN A 1 98 ? -6.570 -0.258 1.096 1.00 97.69 98 ASN A O 1
ATOM 790 N N . VAL A 1 99 ? -5.232 1.069 -0.127 1.00 97.50 99 VAL A N 1
ATOM 791 C CA . VAL A 1 99 ? -4.571 1.751 0.989 1.00 97.50 99 VAL A CA 1
ATOM 792 C C . VAL A 1 99 ? -4.516 3.234 0.655 1.00 97.50 99 VAL A C 1
ATOM 794 O O . VAL A 1 99 ? -3.928 3.597 -0.359 1.00 97.50 99 VAL A O 1
ATOM 797 N N . THR A 1 100 ? -5.129 4.080 1.479 1.00 97.62 100 THR A N 1
ATOM 798 C CA . THR A 1 100 ? -4.921 5.532 1.415 1.00 97.62 100 THR A CA 1
ATOM 799 C C . THR A 1 100 ? -3.684 5.874 2.222 1.00 97.62 100 THR A C 1
ATOM 801 O O . THR A 1 100 ? -3.577 5.481 3.386 1.00 97.62 100 THR A O 1
ATOM 804 N N . PHE A 1 101 ? -2.765 6.588 1.588 1.00 96.25 101 PHE A N 1
ATOM 805 C CA . PHE A 1 101 ? -1.483 6.951 2.163 1.00 96.25 101 PHE A CA 1
ATOM 806 C C . PHE A 1 101 ? -1.582 8.238 2.979 1.00 96.25 101 PHE A C 1
ATOM 808 O O . PHE A 1 101 ? -2.366 9.134 2.661 1.00 96.25 101 PHE A O 1
ATOM 815 N N . ASP A 1 102 ? -0.767 8.328 4.029 1.00 90.94 102 ASP A N 1
ATOM 816 C CA . ASP A 1 102 ? -0.485 9.598 4.693 1.00 90.94 102 ASP A CA 1
ATOM 817 C C . ASP A 1 102 ? 0.210 10.574 3.722 1.00 90.94 102 ASP A C 1
ATOM 819 O O . ASP A 1 102 ? 0.777 10.196 2.695 1.00 90.94 102 ASP A O 1
ATOM 823 N N . THR A 1 103 ? 0.245 11.842 4.109 1.00 87.56 103 THR A N 1
ATOM 824 C CA . THR A 1 103 ? 0.896 12.968 3.428 1.00 87.56 103 THR A CA 1
ATOM 825 C C . THR A 1 103 ? 2.396 12.794 3.179 1.00 87.56 103 THR A C 1
ATOM 827 O O . THR A 1 103 ? 2.962 13.534 2.377 1.00 87.56 103 THR A O 1
ATOM 830 N N . ILE A 1 104 ? 3.048 11.825 3.831 1.00 85.94 104 ILE A N 1
ATOM 831 C CA . ILE A 1 104 ? 4.452 11.482 3.560 1.00 85.94 104 ILE A CA 1
ATOM 832 C C . ILE A 1 104 ? 4.625 10.667 2.269 1.00 85.94 104 ILE A C 1
ATOM 834 O O . ILE A 1 104 ? 5.743 10.505 1.786 1.00 85.94 104 ILE A O 1
ATOM 838 N N . GLY A 1 105 ? 3.536 10.114 1.729 1.00 79.31 105 GLY A N 1
ATOM 839 C CA . GLY A 1 105 ? 3.546 9.361 0.485 1.00 79.31 105 GLY A CA 1
ATOM 840 C C . GLY A 1 105 ? 3.533 10.276 -0.738 1.00 79.31 105 GLY A C 1
ATOM 841 O O . GLY A 1 105 ? 2.859 11.298 -0.772 1.00 79.31 105 GLY A O 1
ATOM 842 N N . ASN A 1 106 ? 4.218 9.852 -1.802 1.00 78.56 106 ASN A N 1
ATOM 843 C CA . ASN A 1 106 ? 4.230 10.561 -3.093 1.00 78.56 106 ASN A CA 1
ATOM 844 C C . ASN A 1 106 ? 2.986 10.291 -3.966 1.00 78.56 106 ASN A C 1
ATOM 846 O O . ASN A 1 106 ? 2.974 10.623 -5.146 1.00 78.56 106 ASN A O 1
ATOM 850 N N . SER A 1 107 ? 1.971 9.616 -3.427 1.00 82.69 107 SER A N 1
ATOM 851 C CA . SER A 1 107 ? 0.709 9.317 -4.106 1.00 82.69 107 SER A CA 1
ATOM 852 C C . SER A 1 107 ? -0.410 9.313 -3.072 1.00 82.69 107 SER A C 1
ATOM 854 O O . SER A 1 107 ? -0.155 9.061 -1.896 1.00 82.69 107 SER A O 1
ATOM 856 N N . ASN A 1 108 ? -1.642 9.566 -3.508 1.00 90.56 108 ASN A N 1
ATOM 857 C CA . ASN A 1 108 ? -2.799 9.606 -2.614 1.00 90.56 108 ASN A CA 1
ATOM 858 C C . ASN A 1 108 ? -3.145 8.211 -2.073 1.00 90.56 108 ASN A C 1
ATOM 860 O O . ASN A 1 108 ? -3.483 8.043 -0.901 1.00 90.56 108 ASN A O 1
ATOM 864 N N . ASP A 1 109 ? -3.081 7.198 -2.935 1.00 95.75 109 ASP A N 1
ATOM 865 C CA . ASP A 1 109 ? -3.487 5.843 -2.596 1.00 95.75 109 ASP A CA 1
ATOM 866 C C . ASP A 1 109 ? -2.791 4.795 -3.471 1.00 95.75 109 ASP A C 1
ATOM 868 O O . ASP A 1 109 ? -2.248 5.076 -4.544 1.00 95.75 109 ASP A O 1
ATOM 872 N N . LEU A 1 110 ? -2.805 3.556 -2.992 1.00 95.56 110 LEU A N 1
ATOM 873 C CA . LEU A 1 110 ? -2.119 2.436 -3.615 1.00 95.56 110 LEU A CA 1
ATOM 874 C C . LEU A 1 110 ? -2.655 2.110 -5.014 1.00 95.56 110 LEU A C 1
ATOM 876 O O . LEU A 1 110 ? -1.873 1.795 -5.912 1.00 95.56 110 LEU A O 1
ATOM 880 N N . ARG A 1 111 ? -3.970 2.185 -5.228 1.00 95.44 111 ARG A N 1
ATOM 881 C CA . ARG A 1 111 ? -4.565 1.924 -6.543 1.00 95.44 111 ARG A CA 1
ATOM 882 C C . ARG A 1 111 ? -4.124 2.977 -7.561 1.00 95.44 111 ARG A C 1
ATOM 884 O O . ARG A 1 111 ? -3.769 2.605 -8.682 1.00 95.44 111 ARG A O 1
ATOM 891 N N . SER A 1 112 ? -4.094 4.250 -7.170 1.00 94.19 112 SER A N 1
ATOM 892 C CA . SER A 1 112 ? -3.585 5.347 -8.001 1.00 94.19 112 SER A CA 1
ATOM 893 C C . SER A 1 112 ? -2.109 5.137 -8.353 1.00 94.19 112 SER A C 1
ATOM 895 O O . SER A 1 112 ? -1.773 5.092 -9.536 1.00 94.19 112 SER A O 1
ATOM 897 N N . ARG A 1 113 ? -1.254 4.842 -7.360 1.00 93.81 113 ARG A N 1
ATOM 898 C CA . ARG A 1 113 ? 0.175 4.527 -7.565 1.00 93.81 113 ARG A CA 1
ATOM 899 C C . ARG A 1 113 ? 0.396 3.389 -8.572 1.00 93.81 113 ARG A C 1
ATOM 901 O O . ARG A 1 113 ? 1.251 3.494 -9.447 1.00 93.81 113 ARG A O 1
ATOM 908 N N . LEU A 1 114 ? -0.361 2.293 -8.465 1.00 95.00 114 LEU A N 1
ATOM 909 C CA . LEU A 1 114 ? -0.245 1.158 -9.394 1.00 95.00 114 LEU A CA 1
ATOM 910 C C . LEU A 1 114 ? -0.740 1.509 -10.805 1.00 95.00 114 LEU A C 1
ATOM 912 O O . LEU A 1 114 ? -0.164 1.055 -11.792 1.00 95.00 114 LEU A O 1
ATOM 916 N N . THR A 1 115 ? -1.787 2.327 -10.907 1.00 93.69 115 THR A N 1
ATOM 917 C CA . THR A 1 115 ? -2.338 2.766 -12.196 1.00 93.69 115 THR A CA 1
ATOM 918 C C . THR A 1 115 ? -1.360 3.687 -12.927 1.00 93.69 115 THR A C 1
ATOM 920 O O . THR A 1 115 ? -1.106 3.485 -14.113 1.00 93.69 115 THR A O 1
ATOM 923 N N . GLU A 1 116 ? -0.767 4.651 -12.221 1.00 92.50 116 GLU A N 1
ATOM 924 C CA . GLU A 1 116 ? 0.281 5.535 -12.748 1.00 92.50 116 GLU A CA 1
ATOM 925 C C . GLU A 1 116 ? 1.504 4.734 -13.207 1.00 92.50 116 GLU A C 1
ATOM 927 O O . GLU A 1 116 ? 2.016 4.958 -14.302 1.00 92.50 116 GLU A O 1
ATOM 932 N N . PHE A 1 117 ? 1.924 3.733 -12.424 1.00 93.06 117 PHE A N 1
ATOM 933 C CA . PHE A 1 117 ? 3.004 2.828 -12.815 1.00 93.06 117 PHE A CA 1
ATOM 934 C C . PHE A 1 117 ? 2.715 2.138 -14.156 1.00 93.06 117 PHE A C 1
ATOM 936 O O . PHE A 1 117 ? 3.554 2.162 -15.052 1.00 93.06 117 PHE A O 1
ATOM 943 N N . VAL A 1 118 ? 1.514 1.571 -14.331 1.00 92.75 118 VAL A N 1
ATOM 944 C CA . VAL A 1 118 ? 1.109 0.946 -15.603 1.00 92.75 118 VAL A CA 1
ATOM 945 C C . VAL A 1 118 ? 1.104 1.962 -16.745 1.00 92.75 118 VAL A C 1
ATOM 947 O O . VAL A 1 118 ? 1.541 1.643 -17.849 1.00 92.75 118 VAL A O 1
ATOM 950 N N . GLN A 1 119 ? 0.626 3.185 -16.515 1.00 90.31 119 GLN A N 1
ATOM 951 C CA . GLN A 1 119 ? 0.601 4.224 -17.548 1.00 90.31 119 GLN A CA 1
ATOM 952 C C . GLN A 1 119 ? 2.007 4.627 -18.002 1.00 90.31 119 GLN A C 1
ATOM 954 O O . GLN A 1 119 ? 2.213 4.796 -19.198 1.00 90.31 119 GLN A O 1
ATOM 959 N N . ASN A 1 120 ? 2.972 4.677 -17.083 1.00 85.88 120 ASN A N 1
ATOM 960 C CA . ASN A 1 120 ? 4.365 5.014 -17.384 1.00 85.88 120 ASN A CA 1
ATOM 961 C C . ASN A 1 120 ? 5.129 3.908 -18.140 1.00 85.88 120 ASN A C 1
ATOM 963 O O . ASN A 1 120 ? 6.240 4.155 -18.600 1.00 85.88 120 ASN A O 1
ATOM 967 N N . THR A 1 121 ? 4.565 2.698 -18.279 1.00 75.69 121 THR A N 1
ATOM 968 C CA . THR A 1 121 ? 5.160 1.615 -19.098 1.00 75.69 121 THR A CA 1
ATOM 969 C C . THR A 1 121 ? 4.764 1.639 -20.576 1.00 75.69 121 THR A C 1
ATOM 971 O O . THR A 1 121 ? 5.326 0.871 -21.360 1.00 75.69 121 THR A O 1
ATOM 974 N N . LYS A 1 122 ? 3.771 2.451 -20.956 1.00 66.56 122 LYS A N 1
ATOM 975 C CA . LYS A 1 122 ? 3.279 2.551 -22.339 1.00 66.56 122 LYS A CA 1
ATOM 976 C C . LYS A 1 122 ? 4.057 3.595 -23.123 1.00 66.56 122 LYS A C 1
ATOM 978 O O . LYS A 1 122 ? 4.363 3.294 -24.297 1.00 66.56 122 LYS A O 1
#

Radius of gyration: 16.66 Å; chains: 1; bounding box: 44×29×44 Å

Secondary structure (DSSP, 8-state):
-B-HHHHHHHHHHHHHHHHHHHHHHTSS-TTSPP----S-SSSSSTT--SEEEEEEEEEETTEEEEEEEEEETTSSSPEEEEEEEEEE--TT--EEEEEEPPTTSSSSBHHHHHHHHHHTT-